Protein AF-A0A316PAQ0-F1 (afdb_monomer)

Sequence (65 aa):
GRLLKNGGRLWLCYPASRLAECFHAMVESRLQPKRLRLIDGKNGPYLALMECVKGGKTGLIIERN

Structure (mmCIF, N/CA/C/O backbone):
data_AF-A0A316PAQ0-F1
#
_entry.id   AF-A0A316PAQ0-F1
#
loop_
_atom_site.group_PDB
_atom_site.id
_atom_site.type_symbol
_atom_site.label_atom_id
_atom_site.label_alt_id
_atom_site.label_comp_id
_atom_site.label_asym_id
_atom_site.label_entity_id
_atom_site.label_seq_id
_atom_site.pdbx_PDB_ins_code
_atom_site.Cartn_x
_ato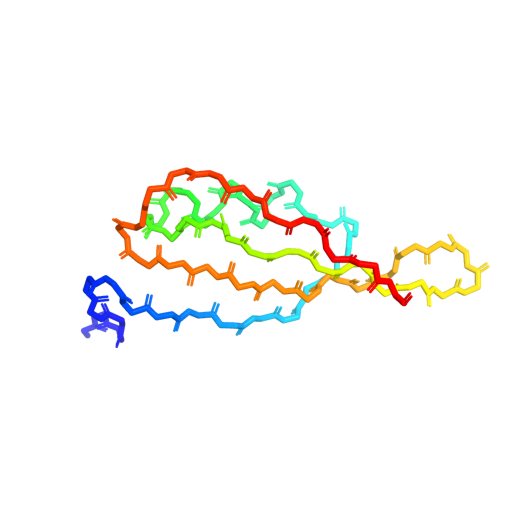m_site.Cartn_y
_atom_site.Cartn_z
_atom_site.occupancy
_atom_site.B_iso_or_equiv
_atom_site.auth_seq_id
_atom_site.auth_comp_id
_atom_site.auth_asym_id
_atom_site.auth_atom_id
_atom_site.pdbx_PDB_model_num
ATOM 1 N N . GLY A 1 1 ? -7.880 -14.247 17.313 1.00 54.19 1 GLY A N 1
ATOM 2 C CA . GLY A 1 1 ? -8.144 -12.796 17.458 1.00 54.19 1 GLY A CA 1
ATOM 3 C C . GLY A 1 1 ? -7.493 -12.024 16.320 1.00 54.19 1 GLY A C 1
ATOM 4 O O . GLY A 1 1 ? -6.581 -12.555 15.703 1.00 54.19 1 GLY A O 1
ATOM 5 N N . ARG A 1 2 ? -7.947 -10.801 16.008 1.00 75.62 2 ARG A N 1
ATOM 6 C CA . ARG A 1 2 ? -7.265 -9.923 15.030 1.00 75.62 2 ARG A CA 1
ATOM 7 C C . ARG A 1 2 ? -6.103 -9.200 15.727 1.00 75.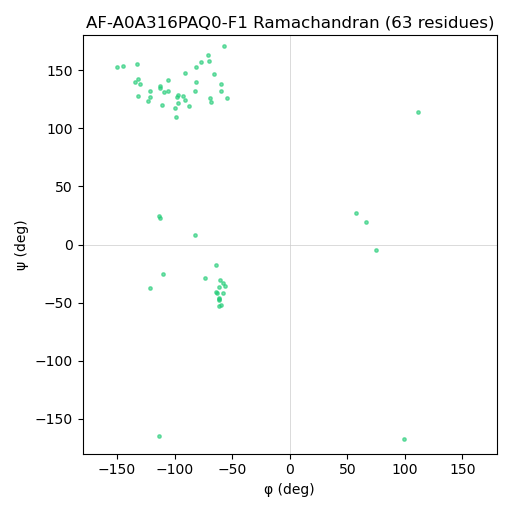62 2 ARG A C 1
ATOM 9 O O . ARG A 1 2 ? -6.325 -8.635 16.790 1.00 75.62 2 ARG A O 1
ATOM 16 N N . LEU A 1 3 ? -4.910 -9.188 15.124 1.00 90.19 3 LEU A N 1
ATOM 17 C CA . LEU A 1 3 ? -3.675 -8.685 15.759 1.00 90.19 3 LEU A CA 1
ATOM 18 C C . LEU A 1 3 ? -3.601 -7.152 15.879 1.00 90.19 3 LEU A C 1
ATOM 20 O O . LEU A 1 3 ? -2.976 -6.632 16.797 1.00 90.19 3 LEU A O 1
ATOM 24 N N . LEU A 1 4 ? -4.250 -6.411 14.975 1.00 95.50 4 LEU A N 1
ATOM 25 C CA . LEU A 1 4 ? -4.216 -4.946 14.978 1.00 95.50 4 LEU A CA 1
ATOM 26 C C . LEU A 1 4 ? -5.440 -4.352 15.675 1.00 95.50 4 LEU A C 1
ATOM 28 O O . LEU A 1 4 ? -6.583 -4.640 15.299 1.00 95.50 4 LEU A O 1
ATOM 32 N N . LYS A 1 5 ? -5.199 -3.447 16.627 1.00 95.62 5 LYS A N 1
ATOM 33 C CA . LYS A 1 5 ? -6.212 -2.509 17.136 1.00 95.62 5 LYS A CA 1
ATOM 34 C C . LYS A 1 5 ? -6.554 -1.444 16.086 1.00 95.62 5 LYS A C 1
ATOM 36 O O . LYS A 1 5 ? -5.802 -1.253 15.131 1.00 95.62 5 LYS A O 1
ATOM 41 N N . ASN A 1 6 ? -7.676 -0.743 16.250 1.00 96.06 6 ASN A N 1
ATOM 42 C CA . ASN A 1 6 ? -7.975 0.434 15.423 1.00 96.06 6 ASN A CA 1
ATOM 43 C C . ASN A 1 6 ? -6.871 1.489 15.604 1.00 96.06 6 ASN A C 1
ATOM 45 O O . ASN A 1 6 ? -6.361 1.669 16.709 1.00 96.06 6 ASN A O 1
ATOM 49 N N . GLY A 1 7 ? -6.451 2.122 14.510 1.00 97.06 7 GLY A N 1
ATOM 50 C CA . GLY A 1 7 ? -5.263 2.980 14.467 1.00 97.06 7 GLY A CA 1
ATOM 51 C C . GLY A 1 7 ? -3.926 2.222 14.480 1.00 97.06 7 GLY A C 1
ATOM 52 O O . GLY A 1 7 ? -2.875 2.842 14.335 1.00 97.06 7 GLY A O 1
ATOM 53 N N . GLY A 1 8 ? -3.940 0.892 14.632 1.00 97.62 8 GLY A N 1
ATOM 54 C CA . GLY A 1 8 ? -2.754 0.047 14.524 1.00 97.62 8 GLY A CA 1
ATOM 55 C C . GLY A 1 8 ? -2.181 0.053 13.107 1.00 97.62 8 GLY A C 1
ATOM 56 O O . GLY A 1 8 ? -2.926 0.158 12.130 1.00 97.62 8 GLY A O 1
ATOM 57 N N . ARG A 1 9 ? -0.855 -0.062 13.013 1.00 98.00 9 ARG A N 1
ATOM 58 C CA . ARG A 1 9 ? -0.092 0.019 11.763 1.00 98.00 9 ARG A CA 1
ATOM 59 C C . ARG A 1 9 ? 0.396 -1.354 11.327 1.00 98.00 9 ARG A C 1
ATOM 61 O O . ARG A 1 9 ? 0.834 -2.140 12.161 1.00 98.00 9 ARG A O 1
ATOM 68 N N . LEU A 1 10 ? 0.361 -1.597 10.025 1.00 98.00 10 LEU A N 1
ATOM 69 C CA . LEU A 1 10 ? 1.009 -2.727 9.373 1.00 98.00 10 LEU A CA 1
ATOM 70 C C . LEU A 1 10 ? 1.993 -2.193 8.338 1.00 98.00 10 LEU A C 1
ATOM 72 O O . LEU A 1 10 ? 1.640 -1.335 7.530 1.00 98.00 10 LEU A O 1
ATOM 76 N N . TRP A 1 11 ? 3.204 -2.738 8.371 1.00 98.19 11 TRP A N 1
ATOM 77 C CA . TRP A 1 11 ? 4.246 -2.513 7.380 1.00 98.19 11 TRP A CA 1
ATOM 78 C C . TRP A 1 11 ? 4.490 -3.814 6.632 1.00 98.19 11 TRP A C 1
ATOM 80 O O . TRP A 1 11 ? 4.573 -4.866 7.267 1.00 98.19 11 TRP A O 1
ATOM 90 N N . LEU A 1 12 ? 4.584 -3.758 5.306 1.00 97.19 12 LEU A N 1
ATOM 91 C CA . LEU A 1 12 ? 4.846 -4.949 4.504 1.00 97.19 12 LEU A CA 1
ATOM 92 C C . LEU A 1 12 ? 5.601 -4.643 3.212 1.00 97.19 12 LEU A C 1
ATOM 94 O O . LEU A 1 12 ? 5.489 -3.553 2.651 1.00 97.19 12 LEU A O 1
ATOM 98 N N . CYS A 1 13 ? 6.337 -5.650 2.749 1.00 98.12 13 CYS A N 1
ATOM 99 C CA . CYS A 1 13 ? 6.987 -5.687 1.446 1.00 98.12 13 CYS A CA 1
ATOM 100 C C . CYS A 1 13 ? 6.200 -6.640 0.544 1.00 98.12 13 CYS A C 1
ATOM 102 O O . CYS A 1 13 ? 5.881 -7.756 0.962 1.00 98.12 13 CYS A O 1
ATOM 104 N N . TYR A 1 14 ? 5.883 -6.224 -0.678 1.00 98.19 14 TYR A N 1
ATOM 105 C CA . TYR A 1 14 ? 5.103 -7.041 -1.609 1.00 98.19 14 TYR A CA 1
ATOM 106 C C . TYR A 1 14 ? 5.571 -6.839 -3.053 1.00 98.19 14 TYR A C 1
ATOM 108 O O . TYR A 1 14 ? 6.089 -5.763 -3.358 1.00 98.19 14 TYR A O 1
ATOM 116 N N . PRO A 1 15 ? 5.396 -7.821 -3.959 1.00 98.25 15 PRO A N 1
ATOM 117 C CA . PRO A 1 15 ? 5.724 -7.634 -5.369 1.00 98.25 15 PRO A CA 1
ATOM 118 C C . PRO A 1 15 ? 5.011 -6.414 -5.959 1.00 98.25 15 PRO A C 1
ATOM 120 O O . PRO A 1 15 ? 3.782 -6.315 -5.894 1.00 98.25 15 PRO A O 1
ATOM 123 N N . ALA A 1 16 ? 5.776 -5.503 -6.565 1.00 97.69 16 ALA A N 1
ATOM 124 C CA . ALA A 1 16 ? 5.224 -4.281 -7.156 1.00 97.69 16 ALA A CA 1
ATOM 125 C C . ALA A 1 16 ? 4.212 -4.584 -8.278 1.00 97.69 16 ALA A C 1
ATOM 127 O O . ALA A 1 16 ? 3.229 -3.865 -8.441 1.00 97.69 16 ALA A O 1
ATOM 128 N N . SER A 1 17 ? 4.391 -5.703 -8.988 1.00 97.81 17 SER A N 1
ATOM 129 C CA . SER A 1 17 ? 3.479 -6.174 -10.039 1.00 97.81 17 SER A CA 1
ATOM 130 C C . SER A 1 17 ? 2.077 -6.544 -9.543 1.00 97.81 17 SER A C 1
ATOM 132 O O . SER A 1 17 ? 1.153 -6.604 -10.347 1.00 97.81 17 SER A O 1
ATOM 134 N N . ARG A 1 18 ? 1.890 -6.766 -8.233 1.00 98.06 18 ARG A N 1
ATOM 135 C CA . ARG A 1 18 ? 0.595 -7.122 -7.621 1.00 98.06 18 ARG A CA 1
ATOM 136 C C . ARG A 1 18 ? 0.048 -6.026 -6.704 1.00 98.06 18 ARG A C 1
ATOM 138 O O . ARG A 1 18 ? -0.763 -6.295 -5.818 1.00 98.06 18 ARG A O 1
ATOM 145 N N . LEU A 1 19 ? 0.483 -4.780 -6.904 1.00 97.25 19 LEU A N 1
ATOM 146 C CA . LEU A 1 19 ? 0.098 -3.649 -6.059 1.00 97.25 19 LEU A CA 1
ATOM 147 C C . LEU A 1 19 ? -1.422 -3.430 -6.012 1.00 97.25 19 LEU A C 1
ATOM 149 O O . LEU A 1 19 ? -1.970 -3.203 -4.937 1.00 97.25 19 LEU A O 1
ATOM 153 N N . ALA A 1 20 ? -2.106 -3.541 -7.155 1.00 97.75 20 ALA A N 1
ATOM 154 C CA . ALA A 1 20 ? -3.554 -3.342 -7.239 1.00 97.75 20 ALA A CA 1
ATOM 155 C C . ALA A 1 20 ? -4.330 -4.351 -6.374 1.00 97.75 20 ALA A C 1
ATOM 157 O O . ALA A 1 20 ? -5.190 -3.963 -5.583 1.00 97.75 20 ALA A O 1
ATOM 158 N N . GLU A 1 21 ? -3.979 -5.636 -6.466 1.00 98.12 21 GLU A N 1
ATOM 159 C CA . GLU A 1 21 ? -4.580 -6.704 -5.658 1.00 98.12 21 GLU A CA 1
ATOM 160 C C . GLU A 1 21 ? -4.285 -6.514 -4.167 1.00 98.12 21 GLU A C 1
ATOM 162 O O . GLU A 1 21 ? -5.168 -6.676 -3.325 1.00 98.12 21 GLU A O 1
ATOM 167 N N . CYS A 1 22 ? -3.053 -6.113 -3.839 1.00 97.88 22 CYS A N 1
ATOM 168 C CA . CYS A 1 22 ? -2.648 -5.830 -2.468 1.00 97.88 22 CYS A CA 1
ATOM 169 C C . CYS A 1 22 ? -3.475 -4.685 -1.864 1.00 97.88 22 CYS A C 1
ATOM 171 O O . CYS A 1 22 ? -4.028 -4.824 -0.773 1.00 97.88 22 CYS A O 1
ATOM 173 N N . PHE A 1 23 ? -3.625 -3.575 -2.593 1.00 97.88 23 PHE A N 1
ATOM 174 C CA . PHE A 1 23 ? -4.428 -2.430 -2.163 1.00 97.88 23 PHE A CA 1
ATOM 175 C C . PHE A 1 23 ? -5.906 -2.777 -2.009 1.00 97.88 23 PHE A C 1
ATOM 177 O O . PHE A 1 23 ? -6.520 -2.370 -1.023 1.00 97.88 23 PHE A O 1
ATOM 184 N N . HIS A 1 24 ? -6.462 -3.559 -2.933 1.00 98.38 24 HIS A N 1
ATOM 185 C CA . HIS A 1 24 ? -7.833 -4.041 -2.820 1.00 98.38 24 HIS A CA 1
ATOM 186 C C . HIS A 1 24 ? -8.026 -4.871 -1.540 1.00 98.38 24 HIS A C 1
ATOM 188 O O . HIS A 1 24 ? -8.876 -4.538 -0.714 1.00 98.38 24 HIS A O 1
ATOM 194 N N . ALA A 1 25 ? -7.170 -5.872 -1.305 1.00 97.62 25 ALA A N 1
ATOM 195 C CA . ALA A 1 25 ? -7.238 -6.717 -0.112 1.00 97.62 25 ALA A CA 1
ATOM 196 C C . ALA A 1 25 ? -7.057 -5.926 1.198 1.00 97.62 25 ALA A C 1
ATOM 198 O O . ALA A 1 25 ? -7.707 -6.220 2.206 1.00 97.62 25 ALA A O 1
ATOM 199 N N . MET A 1 26 ? -6.192 -4.906 1.193 1.00 97.00 26 MET A N 1
ATOM 200 C CA . MET A 1 26 ? -6.011 -3.996 2.325 1.00 97.00 26 MET A CA 1
ATOM 201 C C . MET A 1 26 ? -7.308 -3.241 2.645 1.00 97.00 26 MET A C 1
ATOM 203 O O . MET A 1 26 ? -7.772 -3.295 3.787 1.00 97.00 26 MET A O 1
ATOM 207 N N . VAL A 1 27 ? -7.914 -2.582 1.652 1.00 97.25 27 VAL A N 1
ATOM 208 C CA . VAL A 1 27 ? -9.137 -1.785 1.844 1.00 97.25 27 VAL A CA 1
ATOM 209 C C . VAL A 1 27 ? -10.295 -2.660 2.330 1.00 97.25 27 VAL A C 1
ATOM 211 O O . VAL A 1 27 ? -10.916 -2.316 3.339 1.00 97.25 27 VAL A O 1
ATOM 214 N N . GLU A 1 28 ? -10.506 -3.829 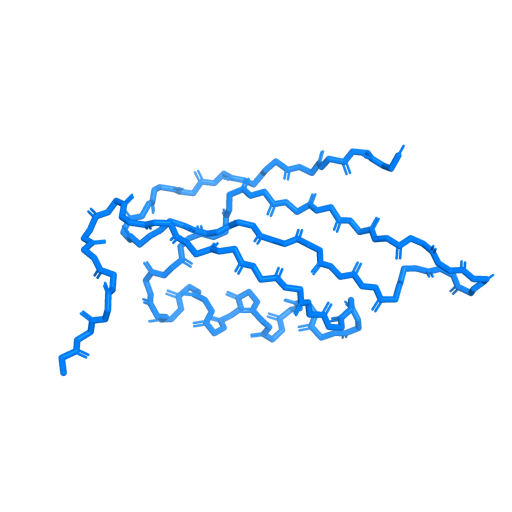1.718 1.00 97.94 28 GLU A N 1
ATOM 215 C CA . GLU A 1 28 ? -11.502 -4.822 2.160 1.00 97.94 28 GLU A CA 1
ATOM 216 C C . GLU A 1 28 ? -11.277 -5.251 3.623 1.00 97.94 28 GLU A C 1
ATOM 218 O O . GLU A 1 28 ? -12.211 -5.415 4.412 1.00 97.94 28 GLU A O 1
ATOM 223 N N . SER A 1 29 ? -10.013 -5.335 4.043 1.00 96.19 29 SER A N 1
ATOM 224 C CA . SER A 1 29 ? -9.618 -5.678 5.416 1.00 96.19 29 SER A CA 1
ATOM 225 C C . SER A 1 29 ? -9.656 -4.497 6.399 1.00 96.19 29 SER A C 1
ATOM 227 O O . SER A 1 29 ? -9.211 -4.628 7.547 1.00 96.19 29 SER A O 1
ATOM 229 N N . ARG A 1 30 ? -10.185 -3.336 5.987 1.00 96.88 30 ARG A N 1
ATOM 230 C CA . ARG A 1 30 ? -10.153 -2.062 6.730 1.00 96.88 30 ARG A CA 1
ATOM 231 C C . ARG A 1 30 ? -8.738 -1.591 7.070 1.00 96.88 30 ARG A C 1
ATOM 233 O O . ARG A 1 30 ? -8.548 -0.896 8.068 1.00 96.88 30 ARG A O 1
ATOM 240 N N . LEU A 1 31 ? -7.743 -1.975 6.280 1.00 97.88 31 LEU A N 1
ATOM 241 C CA . LEU A 1 31 ? -6.380 -1.465 6.343 1.00 97.88 31 LEU A CA 1
ATOM 242 C C . LEU A 1 31 ? -6.237 -0.398 5.268 1.00 97.88 31 LEU A C 1
ATOM 244 O O . LEU A 1 31 ? -6.238 -0.695 4.084 1.00 97.88 31 LEU A O 1
ATOM 248 N N . GLN A 1 32 ? -6.124 0.860 5.668 1.00 98.25 32 GLN A N 1
ATOM 249 C CA . GLN A 1 32 ? -6.016 1.949 4.710 1.00 98.25 32 GLN A CA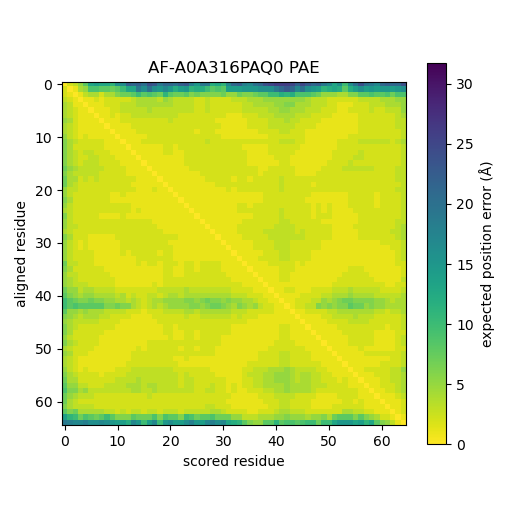 1
ATOM 250 C C . GLN A 1 32 ? -4.543 2.171 4.340 1.00 98.25 32 GLN A C 1
ATOM 252 O O . GLN A 1 32 ? -3.772 2.502 5.247 1.00 98.25 32 GLN A O 1
ATOM 257 N N . PRO A 1 33 ? -4.129 2.036 3.065 1.00 98.19 33 PRO A N 1
ATOM 258 C CA . PRO A 1 33 ? -2.771 2.368 2.637 1.00 98.19 33 PRO A CA 1
ATOM 259 C C . PRO A 1 33 ? -2.456 3.838 2.920 1.00 98.19 33 PRO A C 1
ATOM 261 O O . PRO A 1 33 ? -3.268 4.716 2.615 1.00 98.19 33 PRO A O 1
ATOM 264 N N . LYS A 1 34 ? -1.293 4.104 3.521 1.00 98.56 34 LYS A N 1
ATOM 265 C CA . LYS A 1 34 ? -0.847 5.446 3.931 1.00 98.56 34 LYS A CA 1
ATOM 266 C C . LYS A 1 34 ? 0.467 5.860 3.290 1.00 98.56 34 LYS A C 1
ATOM 268 O O . LYS A 1 34 ? 0.600 7.029 2.939 1.00 98.56 34 LYS A O 1
ATOM 273 N N . ARG A 1 35 ? 1.409 4.932 3.125 1.00 98.56 35 ARG A N 1
ATOM 274 C CA . ARG A 1 35 ? 2.694 5.177 2.461 1.00 98.56 35 ARG A CA 1
ATOM 275 C C . ARG A 1 35 ? 3.007 4.066 1.478 1.00 98.56 35 ARG A C 1
ATOM 277 O O . ARG A 1 35 ? 2.758 2.903 1.783 1.00 98.56 35 ARG A O 1
ATOM 284 N N . LEU A 1 36 ? 3.553 4.450 0.333 1.00 98.56 36 LEU A N 1
ATOM 285 C CA . LEU A 1 36 ? 4.076 3.566 -0.696 1.00 98.56 36 LEU A CA 1
ATOM 286 C C . LEU A 1 36 ? 5.461 4.064 -1.107 1.00 98.56 36 LEU A C 1
ATOM 288 O O . LEU A 1 36 ? 5.606 5.221 -1.494 1.00 98.56 36 LEU A O 1
ATOM 292 N N . ARG A 1 37 ? 6.447 3.171 -1.088 1.00 98.50 37 ARG A N 1
ATOM 293 C CA . ARG A 1 37 ? 7.733 3.349 -1.761 1.00 98.50 37 ARG A CA 1
ATOM 294 C C . ARG A 1 37 ? 7.942 2.183 -2.716 1.00 98.50 37 ARG A C 1
ATOM 296 O O . ARG A 1 37 ? 7.875 1.030 -2.295 1.00 98.50 37 ARG A O 1
ATOM 303 N N . LEU A 1 38 ? 8.160 2.472 -3.991 1.00 98.12 38 LEU A N 1
ATOM 304 C CA . LEU A 1 38 ? 8.493 1.457 -4.990 1.00 98.12 38 LEU A CA 1
ATOM 305 C C . LEU A 1 38 ? 10.003 1.356 -5.084 1.00 98.12 38 LEU A C 1
ATOM 307 O O . LEU A 1 38 ? 10.626 2.381 -5.277 1.00 98.12 38 LEU A O 1
ATOM 311 N N . ILE A 1 39 ? 10.573 0.162 -4.973 1.00 97.94 39 ILE A N 1
ATOM 312 C CA . ILE A 1 39 ? 12.008 -0.077 -5.127 1.00 97.94 39 ILE A CA 1
ATOM 313 C C . ILE A 1 39 ? 12.277 -0.540 -6.553 1.00 97.94 39 ILE A C 1
ATOM 315 O O . ILE A 1 39 ? 11.748 -1.570 -6.990 1.00 97.94 39 ILE A O 1
ATOM 319 N N . ASP A 1 40 ? 13.124 0.209 -7.253 1.00 97.12 40 ASP A N 1
ATOM 320 C CA . ASP A 1 40 ? 13.509 -0.089 -8.626 1.00 97.12 40 ASP A CA 1
ATOM 321 C C . ASP A 1 40 ? 14.605 -1.153 -8.695 1.00 97.12 40 ASP A C 1
ATOM 323 O O . ASP A 1 40 ? 15.544 -1.189 -7.899 1.00 97.12 40 ASP A O 1
ATOM 327 N N . GLY A 1 41 ? 14.460 -2.048 -9.666 1.00 95.00 41 GLY A N 1
ATOM 328 C CA . GLY A 1 41 ? 15.506 -2.946 -10.128 1.00 95.00 41 GLY A CA 1
ATOM 329 C C . GLY A 1 41 ? 15.905 -2.599 -11.560 1.00 95.00 41 GLY A C 1
ATOM 330 O O . GLY A 1 41 ? 15.541 -1.558 -12.102 1.00 95.00 41 GLY A O 1
ATOM 331 N N . LYS A 1 42 ? 16.614 -3.518 -12.220 1.00 95.38 42 LYS A N 1
ATOM 332 C CA . LYS A 1 42 ? 17.106 -3.312 -13.593 1.00 95.38 42 LYS A CA 1
ATOM 333 C C . LYS A 1 42 ? 15.995 -3.014 -14.616 1.00 95.38 42 LYS A C 1
ATOM 335 O O . LYS A 1 42 ? 16.233 -2.271 -15.559 1.00 95.38 42 LYS A O 1
ATOM 340 N N . ASN A 1 43 ? 14.804 -3.587 -14.428 1.00 95.44 43 ASN A N 1
ATOM 341 C CA . ASN A 1 43 ? 13.685 -3.512 -15.376 1.00 95.44 43 ASN A CA 1
ATOM 342 C C . ASN A 1 43 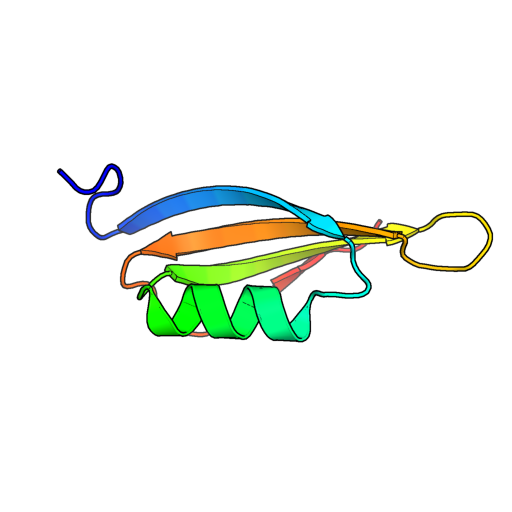? 12.489 -2.712 -14.820 1.00 95.44 43 ASN A C 1
ATOM 344 O O . ASN A 1 43 ? 11.353 -2.951 -15.221 1.00 95.44 43 ASN A O 1
ATOM 348 N N . GLY A 1 44 ? 12.733 -1.803 -13.871 1.00 96.19 44 GLY A N 1
ATOM 349 C CA . GLY A 1 44 ? 11.690 -1.050 -13.170 1.00 96.19 44 GLY A CA 1
ATOM 350 C C . GLY A 1 44 ? 11.351 -1.616 -11.784 1.00 96.19 44 GLY A C 1
ATOM 351 O O . GLY A 1 44 ? 12.107 -2.441 -11.253 1.00 96.19 44 GLY A O 1
ATOM 352 N N . PRO A 1 45 ? 10.242 -1.168 -11.170 1.00 97.19 45 PRO A N 1
ATOM 353 C CA . PRO A 1 45 ? 9.928 -1.469 -9.781 1.00 97.19 45 PRO A CA 1
ATOM 354 C C . PRO A 1 45 ? 9.587 -2.945 -9.586 1.00 97.19 45 PRO A C 1
ATOM 356 O O . PRO A 1 45 ? 8.686 -3.479 -10.231 1.00 97.19 45 PRO A O 1
AT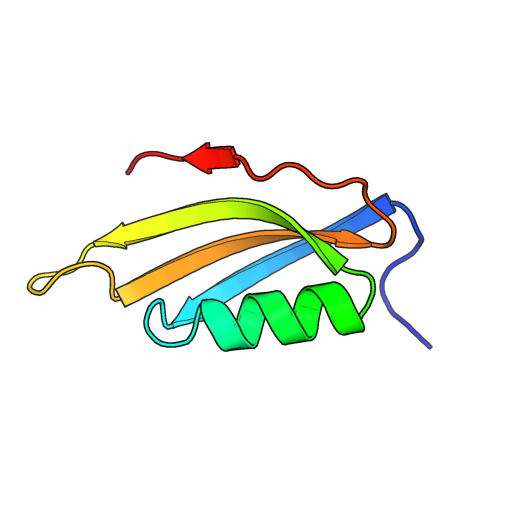OM 359 N N . TYR A 1 46 ? 10.287 -3.604 -8.660 1.00 97.62 46 TYR A N 1
ATOM 360 C CA . TYR A 1 46 ? 10.066 -5.023 -8.345 1.00 97.62 46 TYR A CA 1
ATOM 361 C C . TYR A 1 46 ? 9.439 -5.231 -6.962 1.00 97.62 46 TYR A C 1
ATOM 363 O O . TYR A 1 46 ? 8.737 -6.222 -6.741 1.00 97.62 46 TYR A O 1
ATOM 371 N N . LEU A 1 47 ? 9.633 -4.283 -6.043 1.00 98.06 47 LEU A N 1
ATOM 372 C CA . LEU A 1 47 ? 9.158 -4.368 -4.667 1.00 98.06 47 LEU A CA 1
ATOM 373 C C . LEU A 1 47 ? 8.416 -3.092 -4.273 1.00 98.06 47 LEU A C 1
ATOM 375 O O . LEU A 1 47 ? 8.857 -1.990 -4.574 1.00 98.06 47 LEU A O 1
ATOM 379 N N . ALA A 1 48 ? 7.306 -3.241 -3.564 1.00 98.19 48 ALA A N 1
ATOM 380 C CA . ALA A 1 48 ? 6.575 -2.155 -2.937 1.00 98.19 48 ALA A CA 1
ATOM 381 C C . ALA A 1 48 ? 6.709 -2.275 -1.415 1.00 98.19 48 ALA A C 1
ATOM 383 O O . ALA A 1 48 ? 6.302 -3.281 -0.829 1.00 98.19 48 ALA A O 1
ATOM 384 N N . LEU A 1 49 ? 7.272 -1.248 -0.780 1.00 98.56 49 LEU A N 1
ATOM 385 C CA . LEU A 1 49 ? 7.252 -1.067 0.668 1.00 98.56 49 LEU A CA 1
ATOM 386 C C . LEU A 1 49 ? 6.021 -0.243 1.018 1.00 98.56 49 LEU A C 1
ATOM 388 O O . LEU A 1 49 ? 5.827 0.852 0.486 1.00 98.56 49 LEU A O 1
ATOM 392 N N . MET A 1 50 ? 5.177 -0.769 1.896 1.00 98.25 50 MET A N 1
ATOM 393 C CA . MET A 1 50 ? 3.894 -0.154 2.205 1.00 98.25 50 MET A CA 1
ATOM 394 C C . MET A 1 50 ? 3.660 -0.055 3.702 1.00 98.25 50 MET A C 1
ATOM 396 O O . MET A 1 50 ? 3.956 -0.978 4.459 1.00 98.25 50 MET A O 1
ATOM 400 N N . GLU A 1 51 ? 3.039 1.050 4.101 1.00 98.31 51 GLU A N 1
ATOM 401 C CA . GLU A 1 51 ? 2.411 1.211 5.407 1.00 98.31 51 GLU A CA 1
ATOM 402 C C . GLU A 1 51 ? 0.898 1.310 5.229 1.00 98.31 51 GLU A C 1
ATOM 404 O O . GLU A 1 51 ? 0.415 2.079 4.394 1.00 98.31 51 GLU A O 1
ATOM 409 N N . CYS A 1 52 ? 0.140 0.621 6.078 1.00 98.19 52 CYS A N 1
ATOM 410 C CA . CYS A 1 52 ? -1.299 0.809 6.199 1.00 98.19 52 CYS A CA 1
ATOM 411 C C . CYS A 1 52 ? -1.753 0.930 7.660 1.00 98.19 52 CYS A C 1
ATOM 413 O O . CYS A 1 52 ? -1.098 0.451 8.588 1.00 98.19 52 CYS A O 1
ATOM 415 N N . VAL A 1 53 ? -2.892 1.597 7.864 1.00 98.38 53 VAL A N 1
ATOM 416 C CA . VAL A 1 53 ? -3.481 1.864 9.185 1.00 98.38 53 VAL A CA 1
ATOM 417 C C . VAL A 1 53 ? -4.882 1.271 9.259 1.00 98.38 53 VAL A C 1
ATOM 419 O O . VAL A 1 53 ? -5.741 1.580 8.430 1.00 98.38 53 VAL A O 1
ATOM 422 N N . LYS A 1 54 ? -5.148 0.458 10.284 1.00 98.06 54 LYS A N 1
ATOM 423 C CA . LYS A 1 54 ? -6.468 -0.145 10.491 1.00 98.06 54 LYS A CA 1
ATOM 424 C C . LYS A 1 54 ? -7.511 0.902 10.878 1.00 98.06 54 LYS A C 1
ATOM 426 O O . LYS A 1 54 ? -7.359 1.580 11.892 1.00 98.06 54 LYS A O 1
ATOM 431 N N . GLY A 1 55 ? -8.586 1.002 10.100 1.00 97.12 55 GLY A N 1
ATOM 432 C CA . GLY A 1 55 ? -9.621 2.025 10.261 1.00 97.12 55 GLY A CA 1
ATOM 433 C C . GLY A 1 55 ? -9.118 3.446 9.985 1.00 97.12 55 GLY A C 1
ATOM 434 O O . GLY A 1 55 ? -9.718 4.405 10.460 1.00 97.12 55 GLY A O 1
ATOM 435 N N . GLY A 1 56 ? -7.989 3.590 9.281 1.00 96.69 56 GLY A N 1
ATOM 436 C CA . GLY A 1 56 ? -7.443 4.891 8.911 1.00 96.69 56 GLY A CA 1
ATOM 437 C C . GLY A 1 56 ? -8.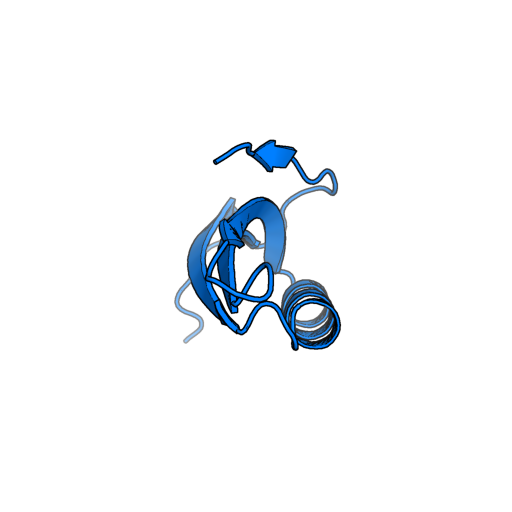286 5.603 7.850 1.00 96.69 56 GLY A C 1
ATOM 438 O O . GLY A 1 56 ? -9.015 4.975 7.088 1.00 96.69 56 GLY A O 1
ATOM 439 N N . LYS A 1 57 ? -8.148 6.930 7.774 1.00 96.31 57 LYS A N 1
ATOM 440 C CA . LYS A 1 57 ? -8.708 7.739 6.680 1.00 96.31 57 LYS A CA 1
ATOM 441 C C . LYS A 1 57 ? -7.864 7.608 5.412 1.00 96.31 57 LYS A C 1
ATOM 443 O O . LYS A 1 57 ? -6.660 7.334 5.494 1.00 96.31 57 LYS A O 1
ATOM 448 N N . THR A 1 58 ? -8.485 7.872 4.264 1.00 95.75 58 THR A N 1
ATOM 449 C CA . THR A 1 58 ? -7.842 7.892 2.941 1.00 95.75 58 THR A CA 1
ATOM 450 C C . THR A 1 58 ? -6.669 8.884 2.863 1.00 95.75 58 THR A C 1
ATOM 452 O O . THR A 1 58 ? -6.390 9.640 3.799 1.00 95.75 58 THR A O 1
ATOM 455 N N . GLY A 1 59 ? -5.916 8.822 1.764 1.00 95.62 59 GLY A N 1
ATOM 456 C CA . GLY A 1 59 ? -4.718 9.627 1.513 1.00 95.62 59 GLY A CA 1
ATOM 457 C C . GLY A 1 59 ? -3.461 8.764 1.518 1.00 95.62 59 GLY A C 1
ATOM 458 O O . GLY A 1 59 ? -3.103 8.202 2.556 1.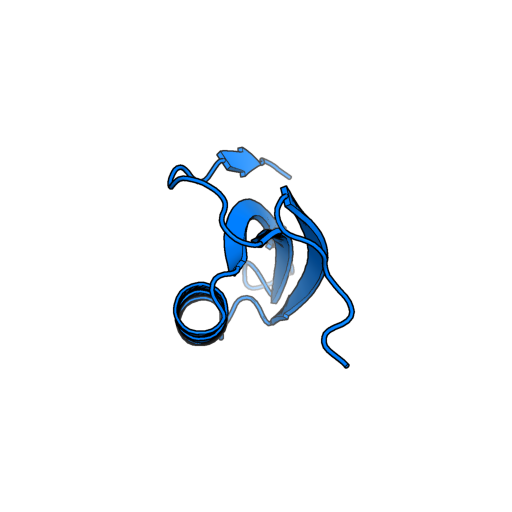00 95.62 59 GLY A O 1
ATOM 459 N N . LEU A 1 60 ? -2.823 8.663 0.355 1.00 97.88 60 LEU A N 1
ATOM 460 C CA . LEU A 1 60 ? -1.603 7.900 0.127 1.00 97.88 60 LEU A CA 1
ATOM 461 C C . LEU A 1 60 ? -0.445 8.871 -0.103 1.00 97.88 60 LEU A C 1
ATOM 463 O O . LEU A 1 60 ? -0.558 9.789 -0.910 1.00 97.88 60 LEU A O 1
ATOM 467 N N . ILE A 1 61 ? 0.664 8.649 0.590 1.00 98.38 61 ILE A N 1
ATOM 468 C CA . ILE A 1 61 ? 1.932 9.329 0.341 1.00 98.38 61 ILE A CA 1
ATOM 469 C C . ILE A 1 61 ? 2.793 8.399 -0.510 1.00 98.38 61 ILE A C 1
ATOM 471 O O . ILE A 1 61 ? 3.002 7.243 -0.142 1.00 98.38 61 ILE A O 1
ATOM 475 N N . ILE A 1 62 ? 3.289 8.912 -1.632 1.00 98.12 62 ILE A N 1
ATOM 476 C CA . ILE A 1 62 ? 4.261 8.216 -2.474 1.00 98.12 62 ILE A CA 1
ATOM 477 C C . ILE A 1 62 ? 5.636 8.781 -2.136 1.00 98.12 62 ILE A C 1
ATOM 479 O O . ILE A 1 62 ? 5.883 9.977 -2.293 1.00 98.12 62 ILE A O 1
ATOM 483 N N . GLU A 1 63 ? 6.510 7.925 -1.626 1.00 97.19 63 GLU A N 1
ATOM 484 C CA . GLU A 1 63 ? 7.881 8.278 -1.281 1.00 97.19 63 GLU A CA 1
ATOM 485 C C . GLU A 1 63 ? 8.811 8.032 -2.471 1.00 97.19 63 GLU A C 1
ATOM 487 O O . GLU A 1 63 ? 8.593 7.119 -3.269 1.00 97.19 63 GLU A O 1
ATOM 492 N N . ARG A 1 64 ? 9.856 8.856 -2.581 1.00 91.38 64 ARG A N 1
ATOM 493 C CA . ARG A 1 64 ? 10.918 8.678 -3.578 1.00 91.38 64 ARG A CA 1
ATOM 494 C C . ARG A 1 64 ? 11.928 7.633 -3.090 1.00 91.38 64 ARG A C 1
ATOM 496 O O . ARG A 1 64 ? 12.082 7.458 -1.878 1.00 91.38 64 ARG A O 1
ATOM 503 N N . ASN A 1 65 ? 12.585 6.969 -4.041 1.00 71.31 65 ASN A N 1
ATOM 504 C CA . ASN A 1 65 ? 13.815 6.214 -3.788 1.00 71.31 65 ASN A CA 1
ATOM 505 C C . ASN A 1 65 ? 14.996 7.149 -3.558 1.00 71.31 65 ASN A C 1
ATOM 507 O O . ASN A 1 65 ? 15.013 8.227 -4.198 1.00 71.31 65 ASN A O 1
#

Solvent-accessible surface area (backbone atoms only — not comparable to full-atom values): 3722 Å² total; per-residue (Å²): 133,80,92,68,53,82,71,30,75,48,76,50,77,44,56,37,88,47,44,69,62,51,52,51,56,30,49,78,69,41,24,26,58,40,37,39,32,59,43,71,52,99,89,45,59,54,34,28,43,37,33,26,22,24,75,46,69,85,64,71,44,76,51,83,123

Foldseek 3Di:
DDPADAQGKDKDKDFPVCVVVVCVVCVVQQWEWAEWEFDADPVGGGMIITMTGRVDDYDYD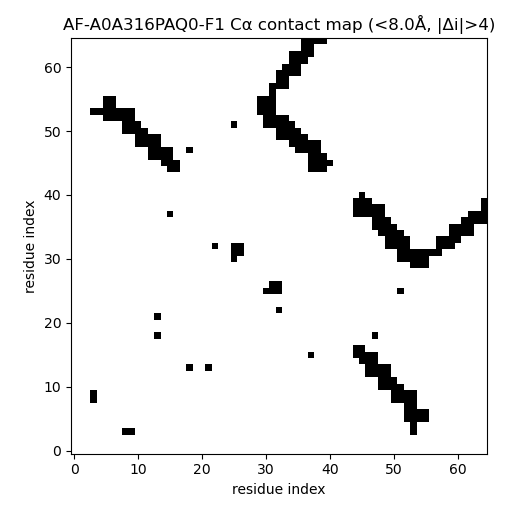YDYD

pLDDT: mean 95.87, std 6.81, range [54.19, 98.56]

Secondary structure (DSSP, 8-state):
--SPPTT-EEEEEEEGGGHHHHHHHHHHTTEEEEEEEEEEETTEEEEEEEEEEETPPS--EEEP-

Nearest PDB structures (foldseek):
  7wm6-assembly1_A  TM=9.409E-01  e=8.614E-06  Mycoplasma capricolum subsp. capricolum
  7wm6-assembly1_B  TM=9.262E-01  e=5.871E-06  Mycoplasma capricolum subsp. capricolum
  3lpm-assembly1_B  TM=9.500E-01  e=1.347E-05  Listeria monocytogenes serotype 4b str. CLIP 80459
  7wm5-assembly1_A-2  TM=9.403E-01  e=1.043E-05  Mycoplasma capricolum subsp. capricolum
  7wm6-assembly2_D  TM=9.542E-01  e=1.977E-05  Mycoplasma capricolum subsp. capricolum

Mean predicted aligned error: 2.75 Å

Radius of gyration: 12.15 Å; Cα contacts (8 Å, |Δi|>4): 129; chains: 1; bounding box: 29×22×33 Å